Protein AF-A0A847F2P9-F1 (afdb_monomer_lite)

Sequence (152 aa):
MAILSALVPAPIADAEGTQYEGVRPGGDSLPPGAIRAGQGRYITFPGFQMLDGGRSRVFVQTAVRMEPTVRRIEGGFELFLEGARIPLRTNRLPLETEHFETPLSRVTVKQEKKGVAIRLQMRKDIGAISPRVVEGKDGYFFILVELPPLAP

Structure (mmCIF, N/CA/C/O backbone):
data_AF-A0A847F2P9-F1
#
_entry.id   AF-A0A847F2P9-F1
#
loop_
_atom_site.group_PDB
_atom_site.id
_atom_site.type_symbol
_atom_site.label_atom_id
_atom_site.label_alt_id
_atom_site.label_comp_id
_atom_site.label_asym_id
_atom_site.label_entity_id
_atom_site.label_seq_id
_atom_site.pdbx_PDB_ins_code
_atom_site.Cartn_x
_atom_site.Cartn_y
_atom_site.Cartn_z
_atom_site.occupancy
_atom_site.B_iso_or_equiv
_atom_site.auth_seq_id
_atom_site.auth_comp_id
_atom_site.auth_asym_id
_atom_site.auth_atom_id
_atom_site.pdbx_PDB_model_num
ATOM 1 N N . MET A 1 1 ? 5.454 -36.382 19.457 1.00 38.53 1 MET A N 1
ATOM 2 C CA . MET A 1 1 ? 5.748 -35.835 18.116 1.00 38.53 1 MET A CA 1
ATOM 3 C C . MET A 1 1 ? 4.682 -34.809 17.785 1.00 38.53 1 MET A C 1
ATOM 5 O O . MET A 1 1 ? 3.538 -35.193 17.595 1.00 38.53 1 MET A O 1
ATOM 9 N N . ALA A 1 2 ? 5.019 -33.520 17.828 1.00 37.47 2 ALA A N 1
ATOM 10 C CA . ALA A 1 2 ? 4.096 -32.457 17.444 1.00 37.47 2 ALA A CA 1
ATOM 11 C C . ALA A 1 2 ? 4.159 -32.294 15.922 1.00 37.47 2 ALA A C 1
ATOM 13 O O . ALA A 1 2 ? 5.231 -32.058 15.367 1.00 37.47 2 ALA A O 1
ATOM 14 N N . ILE A 1 3 ? 3.025 -32.483 15.257 1.00 36.97 3 ILE A N 1
ATOM 15 C CA . ILE A 1 3 ? 2.893 -32.278 13.819 1.00 36.97 3 ILE A CA 1
ATOM 16 C C . ILE A 1 3 ? 2.913 -30.761 13.613 1.00 36.97 3 ILE A C 1
ATOM 18 O O . ILE A 1 3 ? 1.990 -30.068 14.040 1.00 36.97 3 ILE A O 1
ATOM 22 N N . LEU A 1 4 ? 3.993 -30.235 13.025 1.00 33.72 4 LEU A N 1
ATOM 23 C CA . LEU A 1 4 ? 4.020 -28.863 12.526 1.00 33.72 4 LEU A CA 1
ATOM 24 C C . LEU A 1 4 ? 2.936 -28.766 11.446 1.00 33.72 4 LEU A C 1
ATOM 26 O O . LEU A 1 4 ? 3.114 -29.257 10.333 1.00 33.72 4 LEU A O 1
ATOM 30 N N . SER A 1 5 ? 1.798 -28.168 11.789 1.00 34.56 5 SER A N 1
ATOM 31 C CA . SER A 1 5 ? 0.791 -27.795 10.805 1.00 34.56 5 SER A CA 1
ATOM 32 C C . SER A 1 5 ? 1.379 -26.645 9.990 1.00 34.56 5 SER A C 1
ATOM 34 O O . SER A 1 5 ? 1.471 -25.513 10.466 1.00 34.56 5 SER A O 1
ATOM 36 N N . ALA A 1 6 ? 1.885 -26.954 8.797 1.00 36.69 6 ALA A N 1
ATOM 37 C CA . ALA A 1 6 ? 2.313 -25.942 7.847 1.00 36.69 6 ALA A CA 1
ATOM 38 C C . ALA A 1 6 ? 1.085 -25.100 7.480 1.00 36.69 6 ALA A C 1
ATOM 40 O O . ALA A 1 6 ? 0.103 -25.619 6.952 1.00 36.69 6 ALA A O 1
ATOM 41 N N . LEU A 1 7 ? 1.132 -23.804 7.793 1.00 36.62 7 LEU A N 1
ATOM 42 C CA . LEU A 1 7 ? 0.133 -22.833 7.367 1.00 36.62 7 LEU A CA 1
ATOM 43 C C . LEU A 1 7 ? 0.174 -22.769 5.834 1.00 36.62 7 LEU A C 1
ATOM 45 O O . LEU A 1 7 ? 1.018 -22.087 5.255 1.00 36.62 7 LEU A O 1
ATOM 49 N N . VAL A 1 8 ? -0.697 -23.533 5.175 1.00 36.62 8 VAL A N 1
ATOM 50 C CA . VAL A 1 8 ? -0.894 -23.454 3.727 1.00 36.62 8 VAL A CA 1
ATOM 51 C C . VAL A 1 8 ? -1.252 -21.997 3.413 1.00 36.62 8 VAL A C 1
ATOM 53 O O . VAL A 1 8 ? -2.172 -21.463 4.042 1.00 36.62 8 VAL A O 1
ATOM 56 N N . PRO A 1 9 ? -0.534 -21.302 2.511 1.00 41.41 9 PRO A N 1
ATOM 57 C CA . PRO A 1 9 ? -0.897 -19.940 2.160 1.00 41.41 9 PRO A CA 1
ATOM 58 C C . PRO A 1 9 ? -2.325 -19.957 1.616 1.00 41.41 9 PRO A C 1
ATOM 60 O O . PRO A 1 9 ? -2.608 -20.659 0.647 1.00 41.41 9 PRO A O 1
ATOM 63 N N . ALA A 1 10 ? -3.219 -19.196 2.254 1.00 45.69 10 ALA A N 1
ATOM 64 C CA . ALA A 1 10 ? -4.594 -19.061 1.790 1.00 45.69 10 ALA A CA 1
ATOM 65 C C . ALA A 1 10 ? -4.592 -18.692 0.294 1.00 45.69 10 ALA A C 1
ATOM 67 O O . ALA A 1 10 ? -3.784 -17.828 -0.092 1.00 45.69 10 ALA A O 1
ATOM 68 N N . PRO A 1 11 ? -5.439 -19.342 -0.530 1.00 47.25 11 PRO A N 1
ATOM 69 C CA . PRO A 1 11 ? -5.495 -19.081 -1.959 1.00 47.25 11 PRO A CA 1
ATOM 70 C C . PRO A 1 11 ? -5.768 -17.597 -2.214 1.00 47.25 11 PRO A C 1
ATOM 72 O O . PRO A 1 11 ? -6.419 -16.913 -1.425 1.00 47.25 11 PRO A O 1
ATOM 75 N N . ILE A 1 12 ? -5.283 -17.092 -3.349 1.00 56.75 12 ILE A N 1
ATOM 76 C CA . ILE A 1 12 ? -5.498 -15.704 -3.797 1.00 56.75 12 ILE A CA 1
ATOM 77 C C . ILE A 1 12 ? -6.988 -15.449 -4.140 1.00 56.75 12 ILE A C 1
ATOM 79 O O . ILE A 1 12 ? -7.346 -14.320 -4.453 1.00 56.75 12 ILE A O 1
ATOM 83 N N . ALA A 1 13 ? -7.842 -16.472 -4.005 1.00 52.50 13 ALA A N 1
ATOM 84 C CA . ALA A 1 13 ? -9.243 -16.523 -4.397 1.00 52.50 13 ALA A CA 1
ATOM 85 C C . ALA A 1 13 ? -10.088 -15.333 -3.912 1.00 52.50 13 ALA A C 1
ATOM 87 O O . ALA A 1 13 ? -9.914 -14.817 -2.803 1.00 52.50 13 ALA A O 1
ATOM 88 N N . ASP A 1 14 ? -10.983 -14.922 -4.806 1.00 53.72 14 ASP A N 1
ATOM 89 C CA . ASP A 1 14 ? -11.950 -13.844 -4.638 1.00 53.72 14 ASP A CA 1
ATOM 90 C C . ASP A 1 14 ? -13.134 -14.267 -3.762 1.00 53.72 14 ASP A C 1
ATOM 92 O O . ASP A 1 14 ? -13.365 -15.458 -3.568 1.00 53.72 14 ASP A O 1
ATOM 96 N N . ALA A 1 15 ? -13.913 -13.278 -3.315 1.00 50.16 15 ALA A N 1
ATOM 97 C CA . ALA A 1 15 ? -15.271 -13.514 -2.848 1.00 50.16 15 ALA A CA 1
ATOM 98 C C . ALA A 1 15 ? -16.222 -13.799 -4.019 1.00 50.16 15 ALA A C 1
ATOM 100 O O . ALA A 1 15 ? -16.194 -13.082 -5.027 1.00 50.16 15 ALA A O 1
ATOM 101 N N . GLU A 1 16 ? -17.089 -14.805 -3.892 1.00 41.44 16 GLU A N 1
ATOM 102 C CA . GLU A 1 16 ? -18.130 -15.068 -4.890 1.00 41.44 16 GLU A CA 1
ATOM 103 C C . GLU A 1 16 ? -19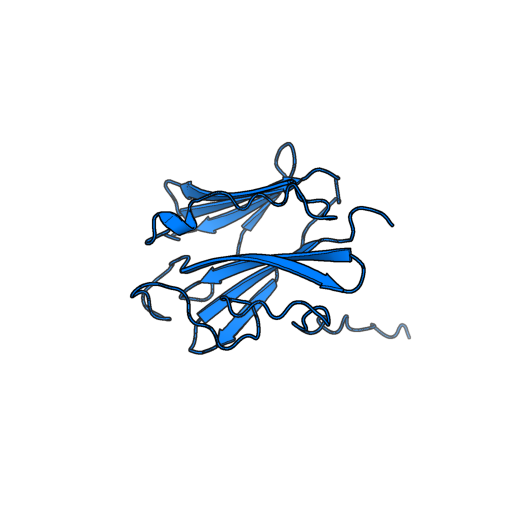.125 -13.889 -4.935 1.00 41.44 16 GLU A C 1
ATOM 105 O O . GLU A 1 16 ? -19.751 -13.545 -3.935 1.00 41.44 16 GLU A O 1
ATOM 110 N N . GLY A 1 17 ? -19.278 -13.246 -6.102 1.00 39.91 17 GLY A N 1
ATOM 111 C CA . GLY A 1 17 ? -20.372 -12.293 -6.354 1.00 39.91 17 GLY A CA 1
ATOM 112 C C . GLY A 1 17 ? -20.004 -10.835 -6.658 1.00 39.91 17 GLY A C 1
ATOM 113 O O . GLY A 1 17 ? -20.906 -10.039 -6.900 1.00 39.91 17 GLY A O 1
ATOM 114 N N . THR A 1 18 ? -18.723 -10.455 -6.727 1.00 41.94 18 THR A N 1
ATOM 115 C CA . THR A 1 18 ? -18.324 -9.145 -7.289 1.00 41.94 18 THR A CA 1
ATOM 116 C C . THR A 1 18 ? -17.364 -9.319 -8.462 1.00 41.94 18 THR A C 1
ATOM 118 O O . THR A 1 18 ? -16.162 -9.506 -8.294 1.00 41.94 18 THR A O 1
ATOM 121 N N . GLN A 1 19 ? -17.898 -9.242 -9.685 1.00 47.12 19 GLN A N 1
ATOM 122 C CA . GLN A 1 19 ? -17.109 -9.274 -10.918 1.00 47.12 19 GLN A CA 1
ATOM 123 C C . GLN A 1 19 ? -16.425 -7.911 -11.128 1.00 47.12 19 GLN A C 1
ATOM 125 O O . GLN A 1 19 ? -16.858 -7.082 -11.922 1.00 47.12 19 GLN A O 1
ATOM 130 N N . TYR A 1 20 ? -15.377 -7.640 -10.348 1.00 53.62 20 TYR A N 1
ATOM 131 C CA . TYR A 1 20 ? -14.490 -6.498 -10.566 1.00 53.62 20 TYR A CA 1
ATOM 132 C C . TYR A 1 20 ? -13.442 -6.868 -11.625 1.00 53.62 20 TYR A C 1
ATOM 134 O O . TYR A 1 20 ? -12.533 -7.652 -11.358 1.00 53.62 20 TYR A O 1
ATOM 142 N N . GLU A 1 21 ? -13.558 -6.294 -12.826 1.00 60.72 21 GLU A N 1
ATOM 143 C CA . GLU A 1 21 ? -12.646 -6.541 -13.962 1.00 60.72 21 GLU A CA 1
ATOM 144 C C . GLU A 1 21 ? -11.328 -5.739 -13.896 1.00 60.72 21 GLU A C 1
ATOM 146 O O . GLU A 1 21 ? -10.509 -5.789 -14.816 1.00 60.72 21 GLU A O 1
ATOM 151 N N . GLY A 1 22 ? -11.091 -4.977 -12.825 1.00 67.94 22 GLY A N 1
ATOM 152 C CA . GLY A 1 22 ? -9.862 -4.200 -12.660 1.00 67.94 22 GLY A CA 1
ATOM 153 C C . GLY A 1 22 ? -8.646 -5.042 -12.256 1.00 67.94 22 GLY A C 1
ATOM 154 O O . GLY A 1 22 ? -8.725 -6.251 -12.042 1.00 67.94 22 GLY A O 1
ATOM 155 N N . VAL A 1 23 ? -7.487 -4.385 -12.141 1.00 73.62 23 VAL A N 1
ATOM 156 C CA . VAL A 1 23 ? -6.233 -5.025 -11.712 1.00 73.62 23 VAL A CA 1
ATOM 157 C C . VAL A 1 23 ? -6.426 -5.621 -10.327 1.00 73.62 23 VAL A C 1
ATOM 159 O O . VAL A 1 23 ? -6.732 -4.899 -9.380 1.00 73.62 23 VAL A O 1
ATOM 162 N N . ARG A 1 24 ? -6.202 -6.926 -10.202 1.00 80.56 24 ARG A N 1
ATOM 163 C CA . ARG A 1 24 ? -6.296 -7.658 -8.941 1.00 80.56 24 ARG A CA 1
ATOM 164 C C . ARG A 1 24 ? -5.288 -8.805 -8.907 1.00 80.56 24 ARG A C 1
ATOM 166 O O . ARG A 1 24 ? -4.939 -9.334 -9.965 1.00 80.56 24 ARG A O 1
ATOM 173 N N . PRO A 1 25 ? -4.811 -9.206 -7.720 1.00 75.75 25 PRO A N 1
ATOM 174 C CA . PRO A 1 25 ? -4.002 -10.410 -7.578 1.00 75.75 25 PRO A CA 1
ATOM 175 C C . PRO A 1 25 ? -4.743 -11.628 -8.149 1.00 75.75 25 PRO A C 1
ATOM 177 O O . PRO A 1 25 ? -5.913 -11.823 -7.847 1.00 75.75 25 PRO A O 1
ATOM 180 N N . GLY A 1 26 ? -4.076 -12.434 -8.980 1.00 74.44 26 GLY A N 1
ATOM 181 C CA . GLY A 1 26 ? -4.680 -13.612 -9.623 1.00 74.44 26 GLY A CA 1
ATOM 182 C C . GLY A 1 26 ? -5.613 -13.321 -10.809 1.00 74.44 26 GLY A C 1
ATOM 183 O O . GLY A 1 26 ? -6.077 -14.265 -11.438 1.00 74.44 26 GLY A O 1
ATOM 184 N N . GLY A 1 27 ? -5.872 -12.050 -11.137 1.00 73.50 27 GLY A N 1
ATOM 185 C CA . GLY A 1 27 ? -6.625 -11.657 -12.330 1.00 73.50 27 GLY A CA 1
ATOM 186 C C . GLY A 1 27 ? -5.746 -11.470 -13.572 1.00 73.50 27 GLY A C 1
ATOM 187 O O . GLY A 1 27 ? -4.521 -11.385 -13.484 1.00 73.50 27 GLY A O 1
ATOM 188 N N . ASP A 1 28 ? -6.396 -11.345 -14.731 1.00 76.31 28 ASP A N 1
ATOM 189 C CA . ASP A 1 28 ? -5.729 -11.170 -16.030 1.00 76.31 28 ASP A CA 1
ATOM 190 C C . ASP A 1 28 ? -5.501 -9.705 -16.433 1.00 76.31 28 ASP A C 1
ATOM 192 O O . ASP A 1 28 ? -4.809 -9.435 -17.416 1.00 76.31 28 ASP A O 1
ATOM 196 N N . SER A 1 29 ? -6.079 -8.758 -15.692 1.00 74.25 29 SER A N 1
ATOM 197 C CA . SER A 1 29 ? -6.058 -7.337 -16.036 1.00 74.25 29 SER A CA 1
ATOM 198 C C . SER A 1 29 ? -4.702 -6.691 -15.741 1.00 74.25 29 SER A C 1
ATOM 200 O O . SER A 1 29 ? -4.187 -6.746 -14.621 1.00 74.25 29 SER A O 1
ATOM 202 N N . LEU A 1 30 ? -4.148 -6.022 -16.753 1.00 79.25 30 LEU A N 1
ATOM 203 C CA . LEU A 1 30 ? -2.891 -5.281 -16.667 1.00 79.25 30 LEU A CA 1
ATOM 204 C C . LEU A 1 30 ? -3.079 -3.895 -16.033 1.00 79.25 30 LEU A C 1
ATOM 206 O O . LEU A 1 30 ? -4.151 -3.296 -16.171 1.00 79.25 30 LEU A O 1
ATOM 210 N N . PRO A 1 31 ? -2.044 -3.344 -15.367 1.00 77.31 31 PRO A N 1
ATOM 211 C CA . PRO A 1 31 ? -2.099 -1.977 -14.874 1.00 77.31 31 PRO A CA 1
ATOM 212 C C . PRO A 1 31 ? -2.289 -0.981 -16.020 1.00 77.31 31 PRO A C 1
ATOM 214 O O . PRO A 1 31 ? -1.706 -1.154 -17.093 1.00 77.31 31 PRO A O 1
ATOM 217 N N . PRO A 1 32 ? -3.048 0.105 -15.800 1.00 74.44 32 PRO A N 1
ATOM 218 C CA . PRO A 1 32 ? -3.084 1.196 -16.756 1.00 74.44 32 PRO A CA 1
ATOM 219 C C . PRO A 1 32 ? -1.686 1.821 -16.885 1.00 74.44 32 PRO A C 1
ATOM 221 O O . PRO A 1 32 ? -0.963 1.961 -15.899 1.00 74.44 32 PRO A O 1
ATOM 224 N N . GLY A 1 33 ? -1.318 2.248 -18.095 1.00 74.50 33 GLY A N 1
ATOM 225 C CA . GLY A 1 33 ? -0.068 2.964 -18.379 1.00 74.50 33 GLY A CA 1
ATOM 226 C C . GLY A 1 33 ? 1.039 2.118 -19.021 1.00 74.50 33 GLY A C 1
ATOM 227 O O . GLY A 1 33 ? 0.925 0.913 -19.195 1.00 74.50 33 GLY A O 1
ATOM 228 N N . ALA A 1 34 ? 2.132 2.779 -19.414 1.00 72.06 34 ALA A N 1
ATOM 229 C CA . ALA A 1 34 ? 3.193 2.180 -20.235 1.00 72.06 34 ALA A CA 1
ATOM 230 C C . ALA A 1 34 ? 4.260 1.393 -19.447 1.00 72.06 34 ALA A C 1
ATOM 232 O O . ALA A 1 34 ? 5.217 0.899 -20.048 1.00 72.06 34 ALA A O 1
ATOM 233 N N . ILE A 1 35 ? 4.139 1.311 -18.116 1.00 82.75 35 ILE A N 1
ATOM 234 C CA . ILE A 1 35 ? 5.155 0.677 -17.271 1.00 82.75 35 ILE A CA 1
ATOM 235 C C . ILE A 1 35 ? 5.000 -0.839 -17.329 1.00 82.75 35 ILE A C 1
ATOM 237 O O . ILE A 1 35 ? 4.058 -1.409 -16.775 1.00 82.75 35 ILE A O 1
ATOM 241 N N . ARG A 1 36 ? 5.962 -1.481 -17.985 1.00 85.62 36 ARG A N 1
ATOM 242 C CA . ARG A 1 36 ? 6.074 -2.935 -18.103 1.00 85.62 36 ARG A CA 1
ATOM 243 C C . ARG A 1 36 ? 6.828 -3.530 -16.919 1.00 85.62 36 ARG A C 1
ATOM 245 O O . ARG A 1 36 ? 7.654 -2.858 -16.293 1.00 85.62 36 ARG A O 1
ATOM 252 N N . ALA A 1 37 ? 6.572 -4.804 -16.644 1.00 86.69 37 ALA A N 1
ATOM 253 C CA . ALA A 1 37 ? 7.397 -5.587 -15.736 1.00 86.69 37 ALA A CA 1
ATOM 254 C C . ALA A 1 37 ? 8.889 -5.502 -16.127 1.00 86.69 37 ALA A C 1
ATOM 256 O O . ALA A 1 37 ? 9.240 -5.352 -17.298 1.00 86.69 37 ALA A O 1
ATOM 257 N N . GLY A 1 38 ? 9.774 -5.530 -15.132 1.00 88.94 38 GLY A N 1
ATOM 258 C CA . GLY A 1 38 ? 11.227 -5.446 -15.302 1.00 88.94 38 GLY A CA 1
ATOM 259 C C . GLY A 1 38 ? 11.798 -4.041 -15.535 1.00 88.94 38 GLY A C 1
ATOM 260 O O . GLY A 1 38 ? 13.007 -3.866 -15.424 1.00 88.94 38 GLY A O 1
ATOM 261 N N . GLN A 1 39 ? 10.978 -3.014 -15.800 1.00 88.00 39 GLN A N 1
ATOM 262 C CA . GLN A 1 39 ? 11.479 -1.672 -16.156 1.00 88.00 39 GLN A CA 1
ATOM 263 C C . GLN A 1 39 ? 12.053 -0.854 -14.987 1.00 88.00 39 GLN A C 1
ATOM 265 O O . GLN A 1 39 ? 12.628 0.212 -15.206 1.00 88.00 39 GLN A O 1
ATOM 270 N N . GLY A 1 40 ? 11.889 -1.312 -13.745 1.00 93.38 40 GLY A N 1
ATOM 271 C CA . GLY A 1 40 ? 12.431 -0.648 -12.562 1.00 93.38 40 GLY A CA 1
ATOM 272 C C . GLY A 1 40 ? 11.566 -0.824 -11.320 1.00 93.38 40 GLY A C 1
ATOM 273 O O . GLY A 1 40 ? 10.533 -1.493 -11.333 1.00 93.38 40 GLY A O 1
ATOM 274 N N . ARG A 1 41 ? 11.983 -0.191 -10.220 1.00 97.56 41 ARG A N 1
ATOM 275 C CA . ARG A 1 41 ? 11.275 -0.214 -8.930 1.00 97.56 41 ARG A CA 1
ATOM 276 C C . ARG A 1 41 ? 10.060 0.716 -8.968 1.00 97.56 41 ARG A C 1
ATOM 278 O O . ARG A 1 41 ? 10.066 1.793 -8.378 1.00 97.56 41 ARG A O 1
ATOM 285 N N . TYR A 1 42 ? 9.026 0.322 -9.701 1.00 96.69 42 TYR A N 1
ATOM 286 C CA . TYR A 1 42 ? 7.804 1.107 -9.866 1.00 96.69 42 TYR A CA 1
ATOM 287 C C . TYR A 1 42 ? 6.609 0.466 -9.174 1.00 96.69 42 TYR A C 1
ATOM 289 O O . TYR A 1 42 ? 6.428 -0.748 -9.249 1.00 96.69 42 TYR A O 1
ATOM 297 N N . ILE A 1 43 ? 5.775 1.308 -8.561 1.00 95.81 43 ILE A N 1
ATOM 298 C CA . ILE A 1 43 ? 4.405 0.953 -8.186 1.00 95.81 43 ILE A CA 1
ATOM 299 C C . ILE A 1 43 ? 3.498 1.223 -9.380 1.00 95.81 43 ILE A C 1
ATOM 301 O O . ILE A 1 43 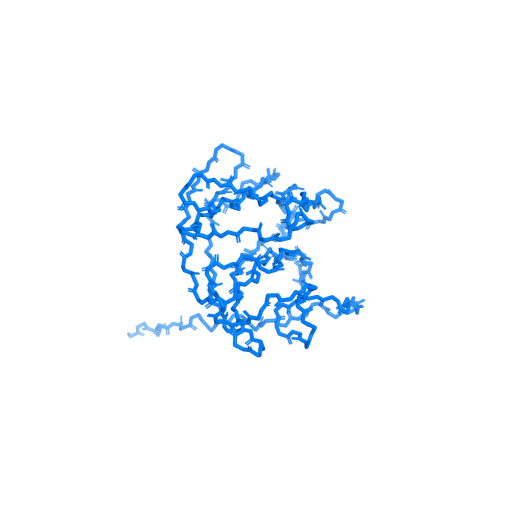? 3.310 2.376 -9.780 1.00 95.81 43 ILE A O 1
ATOM 305 N N . THR A 1 44 ? 2.931 0.161 -9.937 1.00 94.06 44 THR A N 1
ATOM 306 C CA . THR A 1 44 ? 2.100 0.227 -11.142 1.00 94.06 44 THR A CA 1
ATOM 307 C C . THR A 1 44 ? 0.624 0.336 -10.816 1.00 94.06 44 THR A C 1
ATOM 309 O O . THR A 1 44 ? -0.101 0.967 -11.582 1.00 94.06 44 THR A O 1
ATOM 312 N N . PHE A 1 45 ? 0.185 -0.181 -9.665 1.00 94.31 45 PHE A N 1
ATOM 313 C CA . PHE A 1 45 ? -1.213 -0.089 -9.258 1.00 94.31 45 PHE A CA 1
ATOM 314 C C . PHE A 1 45 ? -1.412 -0.349 -7.756 1.00 94.31 45 PHE A C 1
ATOM 316 O O . PHE A 1 45 ? -1.002 -1.403 -7.277 1.00 94.31 45 PHE A O 1
ATOM 323 N N . PRO A 1 46 ? -2.041 0.555 -6.993 1.00 95.56 46 PRO A N 1
ATOM 324 C CA . PRO A 1 46 ? -2.591 0.239 -5.680 1.00 95.56 46 PRO A CA 1
ATOM 325 C C . PRO A 1 46 ? -4.069 -0.152 -5.782 1.00 95.56 46 PRO A C 1
ATOM 327 O O . PRO A 1 46 ? -4.822 0.454 -6.539 1.00 95.56 46 PRO A O 1
ATOM 330 N N . GLY A 1 47 ? -4.502 -1.116 -4.976 1.00 95.00 47 GLY A N 1
ATOM 331 C CA . GLY A 1 47 ? -5.893 -1.545 -4.941 1.00 95.00 47 GLY A CA 1
ATOM 332 C C . GLY A 1 47 ? -6.343 -2.058 -3.579 1.00 95.00 47 GLY A C 1
ATOM 333 O O . GLY A 1 47 ? -5.546 -2.311 -2.670 1.00 95.00 47 GLY A O 1
ATOM 334 N N . PHE A 1 48 ? -7.658 -2.181 -3.457 1.00 95.06 48 PHE A N 1
ATOM 335 C CA . PHE A 1 48 ? -8.360 -2.701 -2.295 1.00 95.06 48 PHE A CA 1
ATOM 336 C C . PHE A 1 48 ? -9.447 -3.662 -2.769 1.00 95.06 48 PHE A C 1
ATOM 338 O O . PHE A 1 48 ? -10.068 -3.432 -3.805 1.00 95.06 48 PHE A O 1
ATOM 345 N N . GLN A 1 49 ? -9.676 -4.725 -2.007 1.00 92.75 49 GLN A N 1
ATOM 346 C CA . GLN A 1 49 ? -10.678 -5.732 -2.311 1.00 92.75 49 GLN A CA 1
ATOM 347 C C . GLN A 1 49 ? -11.296 -6.284 -1.022 1.00 92.75 49 GLN A C 1
ATOM 349 O O . GLN A 1 49 ? -10.577 -6.588 -0.069 1.00 92.75 49 GLN A O 1
ATOM 354 N N . MET A 1 50 ? -12.619 -6.453 -1.010 1.00 91.88 50 MET A N 1
ATOM 355 C CA . MET A 1 50 ? -13.301 -7.271 -0.003 1.00 91.88 50 MET A CA 1
ATOM 356 C C . MET A 1 50 ? -13.150 -8.752 -0.352 1.00 91.88 50 MET A C 1
ATOM 358 O O . MET A 1 50 ? -13.252 -9.138 -1.514 1.00 91.88 50 MET A O 1
ATOM 362 N N . LEU A 1 51 ? -12.886 -9.569 0.660 1.00 89.50 51 LEU A N 1
ATOM 363 C CA . LEU A 1 51 ? -12.755 -11.017 0.557 1.00 89.50 51 LEU A CA 1
ATOM 364 C C . LEU A 1 51 ? -13.901 -11.695 1.316 1.00 89.50 51 LEU A C 1
ATOM 366 O O . LEU A 1 51 ? -14.593 -11.066 2.120 1.00 89.50 51 LEU A O 1
ATOM 370 N N . ASP A 1 52 ? -14.044 -13.002 1.113 1.00 84.38 52 ASP A N 1
ATOM 371 C CA . ASP A 1 52 ? -15.030 -13.801 1.836 1.00 84.38 52 ASP A CA 1
ATOM 372 C C . ASP A 1 52 ? -14.867 -13.722 3.354 1.00 84.38 52 ASP A C 1
ATOM 374 O O . ASP A 1 52 ? -13.759 -13.589 3.900 1.00 84.38 52 ASP A O 1
ATOM 378 N N . GLY A 1 53 ? -16.008 -13.849 4.035 1.00 84.25 53 GLY A N 1
ATOM 379 C CA . GLY A 1 53 ? -16.091 -13.826 5.491 1.00 84.25 53 GLY A CA 1
ATOM 380 C C . GLY A 1 53 ? -15.799 -12.452 6.092 1.00 84.25 53 GLY A C 1
ATOM 381 O O . GLY A 1 53 ? -15.314 -12.387 7.213 1.00 84.25 53 GLY A O 1
ATOM 382 N N . GLY A 1 54 ? -16.018 -11.364 5.341 1.00 86.12 54 GLY A N 1
ATOM 383 C CA . GLY A 1 54 ? -15.805 -9.988 5.808 1.00 86.12 54 GLY A CA 1
ATOM 384 C C . GLY A 1 54 ? -14.334 -9.568 5.876 1.00 86.12 54 GLY A C 1
ATOM 385 O O . GLY A 1 54 ? -14.018 -8.479 6.351 1.00 86.12 54 GLY A O 1
ATOM 386 N N . ARG A 1 55 ? -13.410 -10.414 5.404 1.00 93.44 55 ARG A N 1
ATOM 387 C CA . ARG A 1 55 ? -11.991 -10.060 5.293 1.00 93.44 55 ARG A CA 1
ATOM 388 C C . ARG A 1 55 ? -11.793 -9.012 4.203 1.00 93.44 55 ARG A C 1
ATOM 390 O O . ARG A 1 55 ? -12.645 -8.779 3.352 1.00 93.44 55 ARG A O 1
ATOM 397 N N . SER A 1 56 ? -10.623 -8.390 4.192 1.00 95.44 56 SER A N 1
ATOM 398 C CA . SER A 1 56 ? -10.257 -7.475 3.111 1.00 95.44 56 SER A CA 1
ATOM 399 C C . SER A 1 56 ? -8.778 -7.565 2.776 1.00 95.44 56 SER A C 1
ATOM 401 O O . SER A 1 56 ? -7.979 -8.099 3.543 1.00 95.44 56 SER A O 1
ATOM 403 N N . ARG A 1 57 ? -8.410 -7.069 1.600 1.00 96.12 57 ARG A N 1
ATOM 404 C CA . ARG A 1 57 ? -7.054 -7.106 1.069 1.00 96.12 57 ARG A CA 1
ATOM 405 C C . ARG A 1 57 ? -6.693 -5.744 0.509 1.00 96.12 57 ARG A C 1
ATOM 407 O O . ARG A 1 57 ? -7.362 -5.238 -0.384 1.00 96.12 57 ARG A O 1
ATOM 414 N N . VAL A 1 58 ? -5.588 -5.191 0.988 1.00 97.31 58 VAL A N 1
ATOM 415 C CA . VAL A 1 58 ? -4.860 -4.133 0.284 1.00 97.31 58 VAL A CA 1
ATOM 416 C C . VAL A 1 58 ? -3.809 -4.810 -0.576 1.00 97.31 58 VAL A C 1
ATOM 418 O O . VAL A 1 58 ? -3.113 -5.711 -0.106 1.00 97.31 58 VAL A O 1
ATOM 421 N N . PHE A 1 59 ? -3.668 -4.384 -1.824 1.00 96.81 59 PHE A N 1
ATOM 422 C CA . PHE A 1 59 ? -2.596 -4.865 -2.680 1.00 96.81 59 PHE A CA 1
ATOM 423 C C . PHE A 1 59 ? -1.912 -3.727 -3.421 1.00 96.81 59 PHE A C 1
ATOM 425 O O . PHE A 1 59 ? -2.524 -2.722 -3.774 1.00 96.81 59 PHE A O 1
ATOM 432 N N . VAL A 1 60 ? -0.619 -3.897 -3.665 1.00 96.88 60 VAL A N 1
ATOM 433 C CA . VAL A 1 60 ? 0.171 -2.987 -4.488 1.00 96.88 60 VAL A CA 1
ATOM 434 C C . VAL A 1 60 ? 0.919 -3.806 -5.522 1.00 96.88 60 VAL A C 1
ATOM 436 O O . VAL A 1 60 ? 1.755 -4.636 -5.172 1.00 96.88 60 VAL A O 1
ATOM 439 N N . GLN A 1 61 ? 0.606 -3.576 -6.791 1.00 95.88 61 GLN A N 1
ATOM 440 C CA . GLN A 1 61 ? 1.318 -4.155 -7.914 1.00 95.88 61 GLN A CA 1
ATOM 441 C C . GLN A 1 61 ? 2.608 -3.384 -8.189 1.00 95.88 61 GLN A C 1
ATOM 443 O O . GLN A 1 61 ? 2.645 -2.145 -8.158 1.00 95.88 61 GLN A O 1
ATOM 448 N N . THR A 1 62 ? 3.668 -4.129 -8.474 1.00 96.75 62 THR A N 1
ATOM 449 C CA . THR A 1 62 ? 5.004 -3.607 -8.711 1.00 96.75 62 THR A CA 1
ATOM 450 C C . THR A 1 62 ? 5.618 -4.225 -9.961 1.00 96.75 62 THR A C 1
ATOM 452 O O . THR A 1 62 ? 5.389 -5.390 -10.281 1.00 96.75 62 THR A O 1
ATOM 455 N N . ALA A 1 63 ? 6.421 -3.440 -10.681 1.00 96.12 63 ALA A N 1
ATOM 456 C CA . ALA A 1 63 ? 7.072 -3.897 -11.914 1.00 96.12 63 ALA A CA 1
ATOM 457 C C . ALA A 1 63 ? 8.237 -4.873 -11.664 1.00 96.12 63 ALA A C 1
ATOM 459 O O . ALA A 1 63 ? 8.669 -5.565 -12.578 1.00 96.12 63 ALA A O 1
ATOM 460 N N . VAL A 1 64 ? 8.758 -4.927 -10.439 1.00 96.62 64 VAL A N 1
ATOM 461 C CA . VAL A 1 64 ? 9.782 -5.882 -9.994 1.00 96.62 64 VAL A CA 1
ATOM 462 C C . VAL A 1 64 ? 9.447 -6.357 -8.587 1.00 96.62 64 VAL A C 1
ATOM 464 O O . VAL A 1 64 ? 8.692 -5.685 -7.872 1.00 96.62 64 VAL A O 1
ATOM 467 N N . ARG A 1 65 ? 10.038 -7.476 -8.162 1.00 97.62 65 ARG A N 1
ATOM 468 C CA . ARG A 1 65 ? 9.908 -7.955 -6.786 1.00 97.62 65 ARG A CA 1
ATOM 469 C C . ARG A 1 65 ? 10.495 -6.928 -5.817 1.00 97.62 65 ARG A C 1
ATOM 471 O O . ARG A 1 65 ? 11.633 -6.485 -5.983 1.00 97.62 65 ARG A O 1
ATOM 478 N N . MET A 1 66 ? 9.727 -6.548 -4.802 1.00 97.62 66 MET A N 1
ATOM 479 C CA . MET A 1 66 ? 10.175 -5.651 -3.739 1.00 97.62 66 MET A CA 1
ATOM 480 C C . MET A 1 66 ? 9.634 -6.132 -2.399 1.00 97.62 66 MET A C 1
ATOM 482 O O . MET A 1 66 ? 8.432 -6.325 -2.265 1.00 97.62 66 MET A O 1
ATOM 486 N N . GLU A 1 67 ? 10.515 -6.282 -1.415 1.00 97.69 67 GLU A N 1
ATOM 487 C CA . GLU A 1 67 ? 10.132 -6.633 -0.048 1.00 97.69 67 GLU A CA 1
ATOM 488 C C . GLU A 1 67 ? 9.849 -5.344 0.746 1.00 97.69 67 GLU A C 1
ATOM 490 O O . GLU A 1 67 ? 10.724 -4.471 0.806 1.00 97.69 67 GLU A O 1
ATOM 495 N N . PRO A 1 68 ? 8.644 -5.167 1.316 1.00 98.12 68 PRO A N 1
ATOM 496 C CA . PRO A 1 68 ? 8.329 -4.001 2.131 1.00 98.12 68 PRO A CA 1
ATOM 497 C C . PRO A 1 68 ? 8.917 -4.124 3.538 1.00 98.12 68 PRO A C 1
ATOM 499 O O . PRO A 1 68 ? 8.778 -5.154 4.195 1.00 98.12 68 PRO A O 1
ATOM 502 N N . THR A 1 69 ? 9.451 -3.025 4.066 1.00 98.31 69 THR A N 1
ATOM 503 C CA . THR A 1 69 ? 9.678 -2.908 5.512 1.00 98.31 69 THR A CA 1
ATOM 504 C C . THR A 1 69 ? 8.387 -2.454 6.178 1.00 98.31 69 THR A C 1
ATOM 506 O O . THR A 1 69 ? 7.820 -1.435 5.781 1.00 98.31 69 THR A O 1
ATOM 509 N N . VAL A 1 70 ? 7.932 -3.179 7.200 1.00 98.25 70 VAL A N 1
ATOM 510 C CA . VAL A 1 70 ? 6.728 -2.826 7.963 1.00 98.25 70 VAL A CA 1
ATOM 511 C C . VAL A 1 70 ? 7.102 -2.068 9.223 1.00 98.25 70 VAL A C 1
ATOM 513 O O . VAL A 1 70 ? 7.968 -2.493 9.986 1.00 98.25 70 VAL A O 1
ATOM 516 N N . ARG A 1 71 ? 6.394 -0.973 9.481 1.00 97.56 71 ARG A N 1
ATOM 517 C CA . ARG A 1 71 ? 6.477 -0.234 10.735 1.00 97.56 71 ARG A CA 1
ATOM 518 C C . ARG A 1 71 ? 5.083 0.077 11.253 1.00 97.56 71 ARG A C 1
ATOM 520 O O . ARG A 1 71 ? 4.217 0.523 10.503 1.00 97.56 71 ARG A O 1
ATOM 527 N N . ARG A 1 72 ? 4.884 -0.106 12.557 1.00 97.44 72 ARG A N 1
ATOM 528 C CA . ARG A 1 72 ? 3.700 0.406 13.244 1.00 97.44 72 ARG A CA 1
ATOM 529 C C . ARG A 1 72 ? 3.840 1.913 13.439 1.00 97.44 72 ARG A C 1
ATOM 531 O O . ARG A 1 72 ? 4.891 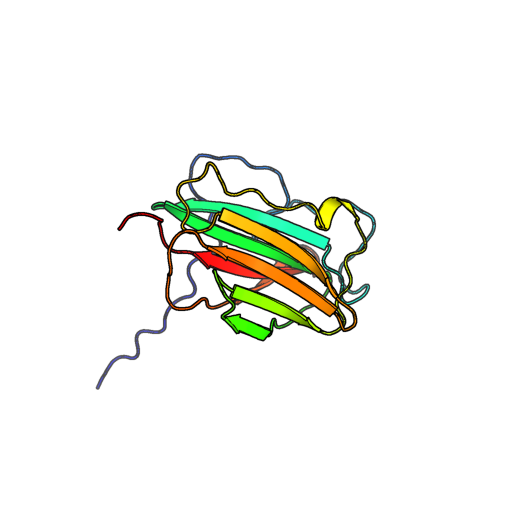2.387 13.866 1.00 97.44 72 ARG A O 1
ATOM 538 N N . ILE A 1 73 ? 2.795 2.649 13.098 1.00 97.12 73 ILE A N 1
ATOM 539 C CA . ILE A 1 73 ? 2.717 4.102 13.248 1.00 97.12 73 ILE A CA 1
ATOM 540 C C . ILE A 1 73 ? 1.467 4.446 14.056 1.00 97.12 73 ILE A C 1
ATOM 542 O O . ILE A 1 73 ? 0.617 3.589 14.306 1.00 97.12 73 ILE A O 1
ATOM 546 N N . GLU A 1 74 ? 1.342 5.701 14.468 1.00 95.44 74 GLU A N 1
ATOM 547 C CA . GLU A 1 74 ? 0.104 6.170 15.080 1.00 95.44 74 GLU A CA 1
ATOM 548 C C . GLU A 1 74 ? -1.077 5.953 14.121 1.00 95.44 74 GLU A C 1
ATOM 550 O O . GLU A 1 74 ? -1.013 6.296 12.939 1.00 95.44 74 GLU A O 1
ATOM 555 N N . GLY A 1 75 ? -2.141 5.323 14.623 1.00 95.62 75 GLY A N 1
ATOM 556 C CA . GLY A 1 75 ? -3.347 5.050 13.844 1.00 95.62 75 GLY A CA 1
ATOM 557 C C . GLY A 1 75 ? -3.214 3.960 12.773 1.00 95.62 75 GLY A C 1
ATOM 558 O O . GLY A 1 75 ? -4.150 3.791 11.994 1.00 95.62 75 GLY A O 1
ATOM 559 N N . GLY A 1 76 ? -2.106 3.206 12.705 1.00 98.00 76 GLY A N 1
ATOM 560 C CA . GLY A 1 76 ? -2.015 2.066 11.790 1.00 98.00 76 GLY A CA 1
ATOM 561 C C . GLY A 1 76 ? -0.609 1.590 11.440 1.00 98.00 76 GLY A C 1
ATOM 562 O O . GLY A 1 76 ? 0.248 1.409 12.307 1.00 98.00 76 GLY A O 1
ATOM 563 N N . PHE A 1 77 ? -0.381 1.339 10.150 1.00 98.62 77 PHE A N 1
ATOM 564 C CA . PHE A 1 77 ? 0.851 0.730 9.646 1.00 98.62 77 PHE A CA 1
ATOM 565 C C . PHE A 1 77 ? 1.403 1.478 8.432 1.00 98.62 77 PHE A C 1
ATOM 567 O O . PHE A 1 77 ? 0.659 2.026 7.621 1.00 98.62 77 PHE A O 1
ATOM 574 N N . GLU A 1 78 ? 2.722 1.456 8.279 1.00 98.56 78 GLU A N 1
ATOM 575 C CA . GLU A 1 78 ? 3.426 1.906 7.083 1.00 98.56 78 GLU A CA 1
ATOM 576 C C . GLU A 1 78 ? 4.228 0.744 6.495 1.00 98.56 78 GLU A C 1
ATOM 578 O O . GLU A 1 78 ? 5.002 0.096 7.200 1.00 98.56 78 GLU A O 1
ATOM 583 N N . LEU A 1 79 ? 4.055 0.502 5.197 1.00 98.62 79 LEU A N 1
ATOM 584 C CA . LEU A 1 79 ? 4.941 -0.332 4.394 1.00 98.62 79 LEU A CA 1
ATOM 585 C C . LEU A 1 79 ? 5.834 0.600 3.584 1.00 98.62 79 LEU A C 1
ATOM 587 O O . LEU A 1 79 ? 5.339 1.418 2.804 1.00 98.62 79 LEU A O 1
ATOM 591 N N . PHE A 1 80 ? 7.144 0.473 3.749 1.00 98.62 80 PHE A N 1
ATOM 592 C CA . PHE A 1 80 ? 8.111 1.264 3.003 1.00 98.62 80 PHE A CA 1
ATOM 593 C C . PHE A 1 80 ? 8.793 0.428 1.921 1.00 98.62 80 PHE A C 1
ATOM 595 O O . PHE A 1 80 ? 9.339 -0.639 2.195 1.00 98.62 80 PHE A O 1
ATOM 602 N N . LEU A 1 81 ? 8.783 0.947 0.693 1.00 98.62 81 LEU A N 1
ATOM 603 C CA . LEU A 1 81 ? 9.459 0.371 -0.464 1.00 98.62 81 LEU A CA 1
ATOM 604 C C . LEU A 1 81 ? 10.645 1.247 -0.846 1.00 98.62 81 LEU A C 1
ATOM 606 O O . LEU A 1 81 ? 10.499 2.272 -1.520 1.00 98.62 81 LEU A O 1
ATOM 610 N N . GLU A 1 82 ? 11.835 0.838 -0.414 1.00 98.31 82 GLU A N 1
ATOM 611 C CA . GLU A 1 82 ? 13.068 1.567 -0.698 1.00 98.31 82 GLU A CA 1
ATOM 612 C C . GLU A 1 82 ? 13.347 1.638 -2.203 1.00 98.31 82 GLU A C 1
ATOM 614 O O . GLU A 1 82 ? 13.124 0.682 -2.948 1.00 98.31 82 GLU A O 1
ATOM 619 N N . GLY A 1 83 ? 13.798 2.798 -2.675 1.00 97.75 83 GLY A N 1
ATOM 620 C CA . GLY A 1 83 ? 14.111 3.061 -4.078 1.00 97.75 83 GLY A CA 1
ATOM 621 C C . GLY A 1 83 ? 12.902 3.064 -5.018 1.00 97.75 83 GLY A C 1
ATOM 622 O O . GLY A 1 83 ? 13.079 3.281 -6.215 1.00 97.75 83 GLY A O 1
ATOM 623 N N . ALA A 1 84 ? 11.686 2.832 -4.513 1.00 98.00 84 ALA A N 1
ATOM 624 C CA . ALA A 1 84 ? 10.496 2.781 -5.345 1.00 98.00 84 ALA A CA 1
ATOM 625 C C . ALA A 1 84 ? 10.062 4.168 -5.845 1.00 98.00 84 ALA A C 1
ATOM 627 O O . ALA A 1 84 ? 10.294 5.205 -5.207 1.00 98.00 84 ALA A O 1
ATOM 628 N N . ARG A 1 85 ? 9.377 4.182 -6.990 1.00 97.44 85 ARG A N 1
ATOM 629 C CA . ARG A 1 85 ? 8.785 5.374 -7.605 1.00 97.44 85 ARG A CA 1
ATOM 630 C C . ARG A 1 85 ? 7.329 5.140 -7.994 1.00 97.44 85 ARG A C 1
ATOM 632 O O . ARG A 1 85 ? 6.944 4.028 -8.350 1.00 97.44 85 ARG A O 1
ATOM 639 N N . ILE A 1 86 ? 6.538 6.212 -7.968 1.00 95.00 86 ILE A N 1
ATOM 640 C CA . ILE A 1 86 ? 5.134 6.208 -8.405 1.00 95.00 86 ILE A CA 1
ATOM 641 C C . ILE A 1 86 ? 5.029 7.009 -9.712 1.00 95.00 86 ILE A C 1
ATOM 643 O O . ILE A 1 86 ? 4.944 8.244 -9.647 1.00 95.00 86 ILE A O 1
ATOM 647 N N . PRO A 1 87 ? 5.086 6.346 -10.881 1.00 90.44 87 PRO A N 1
ATOM 648 C CA . PRO A 1 87 ? 5.127 7.019 -12.176 1.00 90.44 87 PRO A CA 1
ATOM 649 C C . PRO A 1 87 ? 3.785 7.668 -12.529 1.00 90.44 87 PRO A C 1
ATOM 651 O O . PRO A 1 87 ? 3.758 8.794 -13.018 1.00 90.44 87 PRO A O 1
ATOM 654 N N . LEU A 1 88 ? 2.666 7.004 -12.225 1.00 90.25 88 LEU A N 1
ATOM 655 C CA . LEU A 1 88 ? 1.333 7.538 -12.488 1.00 90.25 88 LEU A CA 1
ATOM 656 C C . LEU A 1 88 ? 0.819 8.346 -11.301 1.00 90.25 88 LEU A C 1
ATOM 658 O O . LEU A 1 88 ? 0.784 7.872 -10.167 1.00 90.25 88 LEU A O 1
ATOM 662 N N . ARG A 1 89 ? 0.377 9.578 -11.564 1.00 88.44 89 ARG A N 1
ATOM 663 C CA . ARG A 1 89 ? -0.166 10.468 -10.529 1.00 88.44 89 ARG A CA 1
ATOM 664 C C . ARG A 1 89 ? -1.438 9.905 -9.887 1.00 88.44 89 ARG A C 1
ATOM 666 O O . ARG A 1 89 ? -1.631 10.097 -8.692 1.00 88.44 89 ARG A O 1
ATOM 673 N N . THR A 1 90 ? -2.274 9.203 -10.649 1.00 88.31 90 THR A N 1
ATOM 674 C CA . THR A 1 90 ? -3.513 8.570 -10.163 1.00 88.31 90 THR A CA 1
ATOM 675 C C . THR A 1 90 ? -3.248 7.520 -9.089 1.00 88.31 90 THR A C 1
ATOM 677 O O . THR A 1 90 ? -3.988 7.462 -8.116 1.00 88.31 90 THR A O 1
ATOM 680 N N . ASN A 1 91 ? -2.127 6.798 -9.166 1.00 91.56 91 ASN A N 1
ATOM 681 C CA . ASN A 1 91 ? -1.704 5.836 -8.139 1.00 91.56 91 ASN A CA 1
ATOM 682 C C . ASN A 1 91 ? -1.343 6.489 -6.792 1.00 91.56 91 ASN A C 1
ATOM 684 O O . ASN A 1 91 ? -0.989 5.789 -5.849 1.00 91.56 91 ASN A O 1
ATOM 688 N N . ARG A 1 92 ? -1.373 7.824 -6.699 1.00 92.06 92 ARG A N 1
ATOM 689 C CA . ARG A 1 92 ? -1.172 8.576 -5.451 1.00 92.06 92 ARG A CA 1
ATOM 690 C C . ARG A 1 92 ? -2.485 9.025 -4.814 1.00 92.06 92 ARG A C 1
ATOM 692 O O . ARG A 1 92 ? -2.448 9.595 -3.724 1.00 92.06 92 ARG A O 1
ATOM 699 N N . LEU A 1 93 ? -3.617 8.836 -5.496 1.00 95.00 93 LEU A N 1
ATOM 700 C CA . LEU A 1 93 ? -4.924 9.123 -4.917 1.00 95.00 93 LEU A CA 1
ATOM 701 C C . LEU A 1 93 ? -5.191 8.141 -3.767 1.00 95.00 93 LEU A C 1
ATOM 703 O O . LEU A 1 93 ? -4.796 6.976 -3.860 1.00 95.00 93 LEU A O 1
ATOM 707 N N . PRO A 1 94 ? -5.797 8.607 -2.665 1.00 96.31 94 PRO A N 1
ATOM 708 C CA . PRO A 1 94 ? -6.118 7.735 -1.549 1.00 96.31 94 PRO A CA 1
ATOM 709 C C . PRO A 1 94 ? -7.157 6.690 -1.965 1.00 96.31 94 PRO A C 1
ATOM 711 O O . PRO A 1 94 ? -8.065 6.978 -2.743 1.00 96.31 94 PRO A O 1
ATOM 714 N N . LEU A 1 95 ? -7.032 5.484 -1.412 1.00 96.25 95 LEU A N 1
ATOM 715 C CA . LEU A 1 95 ? -8.103 4.496 -1.444 1.00 96.25 95 LEU A CA 1
ATOM 716 C C . LEU A 1 95 ? -8.955 4.719 -0.196 1.00 96.25 95 LEU A C 1
ATOM 718 O O . LEU A 1 95 ? -8.519 4.405 0.915 1.00 96.25 95 LEU A O 1
ATOM 722 N N . GLU A 1 96 ? -10.135 5.302 -0.377 1.00 96.50 96 GLU A N 1
ATOM 723 C CA . GLU A 1 96 ? -11.109 5.476 0.698 1.00 96.50 96 GLU A CA 1
ATOM 724 C C . GLU A 1 96 ? -11.826 4.145 0.932 1.00 96.50 96 GLU A C 1
ATOM 726 O O . GLU A 1 96 ? -12.524 3.635 0.057 1.00 96.50 96 GLU A O 1
ATOM 731 N N . THR A 1 97 ? -11.611 3.556 2.108 1.00 95.56 97 THR A N 1
ATOM 732 C CA . THR A 1 97 ? -12.159 2.233 2.467 1.00 95.56 97 THR A CA 1
ATOM 733 C C . THR A 1 97 ? -13.184 2.306 3.590 1.00 95.56 97 THR A C 1
ATOM 735 O O . THR A 1 97 ? -13.962 1.380 3.779 1.00 95.56 97 THR A O 1
ATOM 738 N N . GLU A 1 98 ? -13.268 3.448 4.270 1.00 92.25 98 GLU A N 1
ATOM 739 C CA . GLU A 1 98 ? -14.498 4.230 4.326 1.00 92.25 98 GLU A CA 1
ATOM 740 C C . GLU A 1 98 ? -15.834 3.504 4.536 1.00 92.25 98 GLU A C 1
ATOM 742 O O . GLU A 1 98 ? -16.359 3.304 5.630 1.00 92.25 98 GLU A O 1
ATOM 747 N N . HIS A 1 99 ? -16.408 3.119 3.412 1.00 91.38 99 HIS A N 1
ATOM 748 C CA . HIS A 1 99 ? -17.777 2.637 3.329 1.00 91.38 99 HIS A CA 1
ATOM 749 C C . HIS A 1 99 ? -17.865 1.106 3.289 1.00 91.38 99 HIS A C 1
ATOM 751 O O . HIS A 1 99 ? -18.946 0.565 3.092 1.00 91.38 99 HIS A O 1
ATOM 757 N N . PHE A 1 100 ? -16.738 0.412 3.474 1.00 92.94 100 PHE A N 1
ATOM 758 C CA . PHE A 1 100 ? -16.664 -1.044 3.516 1.00 92.94 100 PHE A CA 1
ATOM 759 C C . PHE A 1 100 ? -16.563 -1.551 4.960 1.00 92.94 100 PHE A C 1
ATOM 761 O O . PHE A 1 100 ? -16.004 -0.881 5.833 1.00 92.94 100 PHE A O 1
ATOM 768 N N . GLU A 1 101 ? -17.041 -2.774 5.195 1.00 93.31 101 GLU A N 1
ATOM 769 C CA . GLU A 1 101 ? -16.952 -3.479 6.482 1.00 93.31 101 GLU A CA 1
ATOM 770 C C . GLU A 1 101 ? -15.539 -4.039 6.729 1.00 93.31 101 GLU A C 1
ATOM 772 O O . GLU A 1 101 ? -15.309 -5.238 6.845 1.00 93.31 101 GLU A O 1
ATOM 777 N N . THR A 1 102 ? -14.557 -3.143 6.797 1.00 96.00 102 THR A N 1
ATOM 778 C CA . THR A 1 102 ? -13.135 -3.456 6.977 1.00 96.00 102 THR A CA 1
ATOM 779 C C . THR A 1 102 ? -12.557 -2.682 8.167 1.00 96.00 102 THR A C 1
ATOM 781 O O . THR A 1 102 ? -12.979 -1.553 8.439 1.00 96.00 102 THR A O 1
ATOM 784 N N . PRO A 1 103 ? -11.554 -3.227 8.888 1.00 96.69 103 PRO A N 1
ATOM 785 C CA . PRO A 1 103 ? -10.823 -2.485 9.917 1.00 96.69 103 PRO A CA 1
ATOM 786 C C . PRO A 1 103 ? -9.990 -1.322 9.359 1.00 96.69 103 PRO A C 1
ATOM 788 O O . PRO A 1 103 ? -9.394 -0.586 10.142 1.00 96.69 103 PRO A O 1
ATOM 791 N N . LEU A 1 104 ? -9.923 -1.140 8.040 1.00 97.50 104 LEU A N 1
ATOM 792 C CA . LEU A 1 104 ? -9.189 -0.075 7.363 1.00 97.50 104 LEU A CA 1
ATOM 793 C C . LEU A 1 104 ? -10.084 1.146 7.098 1.00 97.50 104 LEU A C 1
ATOM 795 O O . LEU A 1 104 ? -11.232 1.013 6.682 1.00 97.50 104 LEU A O 1
ATOM 799 N N . SER A 1 105 ? -9.590 2.358 7.338 1.00 97.44 105 SER A N 1
ATOM 800 C CA . SER A 1 105 ? -10.271 3.587 6.899 1.00 97.44 105 SER A CA 1
ATOM 801 C C . SER A 1 105 ? -9.752 4.049 5.552 1.00 97.44 105 SER A C 1
ATOM 803 O O . SER A 1 105 ? -10.540 4.3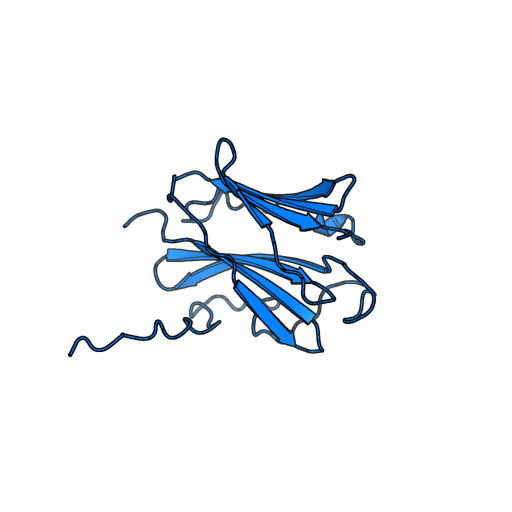46 4.655 1.00 97.44 105 SER A O 1
ATOM 805 N N . ARG A 1 106 ? -8.431 4.054 5.368 1.00 97.81 106 ARG A N 1
ATOM 806 C CA . ARG A 1 106 ? -7.807 4.641 4.184 1.00 97.81 106 ARG A CA 1
ATOM 807 C C . ARG A 1 106 ? -6.459 4.007 3.875 1.00 97.81 106 ARG A C 1
ATOM 809 O O . ARG A 1 106 ? -5.679 3.718 4.783 1.00 97.81 106 ARG A O 1
ATOM 816 N N . VAL A 1 107 ? -6.140 3.898 2.587 1.00 98.31 107 VAL A N 1
ATOM 817 C CA . VAL A 1 107 ? -4.770 3.653 2.112 1.00 98.31 107 VAL A CA 1
ATOM 818 C C . VAL A 1 107 ? -4.246 4.894 1.414 1.00 98.31 107 VAL A C 1
ATOM 820 O O . VAL A 1 107 ? -4.917 5.462 0.556 1.00 98.31 107 VAL A O 1
ATOM 823 N N . THR A 1 108 ? -3.023 5.306 1.738 1.00 98.12 108 THR A N 1
ATOM 824 C CA . THR A 1 108 ? -2.320 6.350 0.978 1.00 98.12 108 THR A CA 1
ATOM 825 C C . THR A 1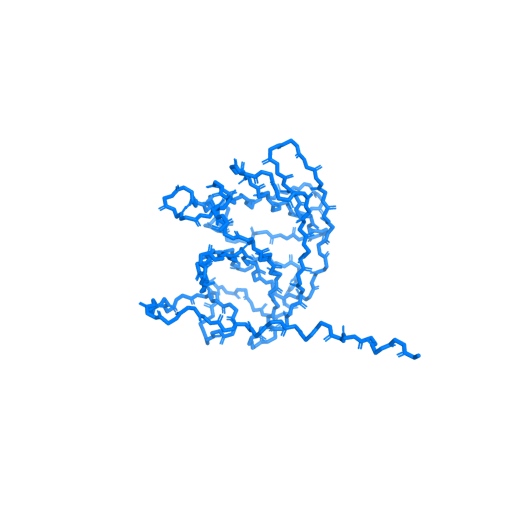 108 ? -0.994 5.830 0.460 1.00 98.12 108 THR A C 1
ATOM 827 O O . THR A 1 108 ? -0.269 5.149 1.181 1.00 98.12 108 THR A O 1
ATOM 830 N N . VAL A 1 109 ? -0.663 6.175 -0.783 1.00 97.50 109 VAL A N 1
ATOM 831 C CA . VAL A 1 109 ? 0.609 5.817 -1.416 1.00 97.50 109 VAL A CA 1
ATOM 832 C C . VAL A 1 109 ? 1.353 7.106 -1.738 1.00 97.50 109 VAL A C 1
ATOM 834 O O . VAL A 1 109 ? 0.953 7.875 -2.614 1.00 97.50 109 VAL A O 1
ATOM 837 N N . LYS A 1 110 ? 2.421 7.385 -0.989 1.00 96.81 110 LYS A N 1
ATOM 838 C CA . LYS A 1 110 ? 3.145 8.658 -1.054 1.00 96.81 110 LYS A CA 1
ATOM 839 C C . LYS A 1 110 ? 4.586 8.456 -1.486 1.00 96.81 110 LYS A C 1
ATOM 841 O O . LYS A 1 110 ? 5.316 7.636 -0.937 1.00 96.81 110 LYS A O 1
ATOM 846 N N . GLN A 1 111 ? 5.001 9.247 -2.472 1.00 97.50 111 GLN A N 1
ATOM 847 C CA . GLN A 1 111 ? 6.404 9.332 -2.852 1.00 97.50 111 GLN A CA 1
ATOM 848 C C . GLN A 1 111 ? 7.184 10.005 -1.720 1.00 97.50 111 GLN A C 1
ATOM 850 O O . GLN A 1 111 ? 6.896 11.144 -1.369 1.00 97.50 111 GLN A O 1
ATOM 855 N N . GLU A 1 112 ? 8.199 9.316 -1.215 1.00 97.19 112 GLU A N 1
ATOM 856 C CA . GLU A 1 112 ? 9.143 9.812 -0.218 1.00 97.19 112 GLU A CA 1
ATOM 857 C C . GLU A 1 112 ? 10.531 10.000 -0.854 1.00 97.19 112 GLU A C 1
ATOM 859 O O . GLU A 1 112 ? 10.804 9.533 -1.969 1.00 97.19 112 GLU A O 1
ATOM 864 N N . LYS A 1 113 ? 11.447 10.670 -0.140 1.00 95.44 113 LYS A N 1
ATOM 865 C CA . LYS A 1 113 ? 12.806 10.961 -0.641 1.00 95.44 113 LYS A CA 1
ATOM 866 C C . LYS A 1 113 ? 13.571 9.696 -1.048 1.00 95.44 113 LYS A C 1
ATOM 868 O O . LYS A 1 113 ? 14.241 9.696 -2.078 1.00 95.44 113 LYS A O 1
ATOM 873 N N . LYS A 1 114 ? 13.472 8.633 -0.242 1.00 96.94 114 LYS A N 1
ATOM 874 C CA . LYS A 1 114 ? 14.215 7.371 -0.415 1.00 96.94 114 LYS A CA 1
ATOM 875 C C . LYS A 1 114 ? 13.386 6.233 -1.022 1.00 96.94 114 LYS A C 1
ATOM 877 O O . LYS A 1 114 ? 13.887 5.121 -1.117 1.00 96.94 114 LYS A O 1
ATOM 882 N N . GLY A 1 115 ? 12.130 6.462 -1.399 1.00 98.00 115 GLY A N 1
ATOM 883 C CA . GLY A 1 115 ? 11.252 5.377 -1.838 1.00 98.00 115 GLY A CA 1
ATOM 884 C C . GLY A 1 115 ? 9.781 5.756 -1.805 1.00 98.00 115 GLY A C 1
ATOM 885 O O . GLY A 1 115 ? 9.433 6.918 -2.007 1.00 98.00 115 GLY A O 1
ATOM 886 N N . VAL A 1 116 ? 8.916 4.784 -1.538 1.00 98.62 116 VAL A N 1
ATOM 887 C CA . VAL A 1 116 ? 7.471 5.000 -1.405 1.00 98.62 116 VAL A CA 1
ATOM 888 C C . VAL A 1 116 ? 6.979 4.479 -0.065 1.00 98.62 116 VAL A C 1
ATOM 890 O O . VAL A 1 116 ? 7.307 3.360 0.316 1.00 98.62 116 VAL A O 1
ATOM 893 N N . ALA A 1 117 ? 6.164 5.281 0.616 1.00 98.38 117 ALA A N 1
ATOM 894 C CA . ALA A 1 117 ? 5.419 4.868 1.795 1.00 98.38 117 ALA A CA 1
ATOM 895 C C . ALA A 1 117 ? 3.972 4.530 1.413 1.00 98.38 117 ALA A C 1
ATOM 897 O O . ALA A 1 117 ? 3.267 5.357 0.830 1.00 98.38 117 ALA A O 1
ATOM 898 N N . ILE A 1 118 ? 3.530 3.326 1.767 1.00 98.56 118 ILE A N 1
ATOM 899 C CA . ILE A 1 118 ? 2.133 2.894 1.713 1.00 98.56 118 ILE A CA 1
ATOM 900 C C . ILE A 1 118 ? 1.622 2.901 3.151 1.00 98.56 118 ILE A C 1
ATOM 902 O O . ILE A 1 118 ? 2.064 2.097 3.968 1.00 98.56 118 ILE A O 1
ATOM 906 N N . ARG A 1 119 ? 0.722 3.824 3.481 1.00 98.56 119 ARG A N 1
ATOM 907 C CA . ARG A 1 119 ? 0.166 3.952 4.833 1.00 98.56 119 ARG A CA 1
ATOM 908 C C . ARG A 1 119 ? -1.239 3.386 4.871 1.00 98.56 119 ARG A C 1
ATOM 910 O O . ARG A 1 119 ? -2.084 3.813 4.086 1.00 98.56 119 ARG A O 1
ATOM 917 N N . LEU A 1 120 ? -1.455 2.461 5.796 1.00 98.56 120 LEU A N 1
ATOM 918 C CA . LEU A 1 120 ? -2.734 1.860 6.128 1.00 98.56 120 LEU A CA 1
ATOM 919 C C . LEU A 1 120 ? -3.235 2.548 7.391 1.00 98.56 120 LEU A C 1
ATOM 921 O O . LEU A 1 120 ? -2.700 2.317 8.476 1.00 98.56 120 LEU A O 1
ATOM 925 N N . GLN A 1 121 ? -4.228 3.415 7.236 1.00 98.38 121 GLN A N 1
ATOM 926 C CA . GLN A 1 121 ? -4.911 4.031 8.360 1.00 98.38 121 GLN A CA 1
ATOM 927 C C . GLN A 1 121 ? -6.014 3.084 8.829 1.00 98.38 121 GLN A C 1
ATOM 929 O O . GLN A 1 121 ? -6.869 2.676 8.042 1.00 98.38 121 GLN A O 1
ATOM 934 N N . MET A 1 122 ? -5.972 2.716 10.104 1.00 97.81 122 MET A N 1
ATOM 935 C CA . MET A 1 122 ? -6.854 1.722 10.701 1.00 97.81 122 MET A CA 1
ATOM 936 C C . MET A 1 122 ? -7.978 2.405 11.485 1.00 97.81 122 MET A C 1
ATOM 938 O O . MET A 1 122 ? -7.777 3.439 12.119 1.00 97.81 122 MET A O 1
ATOM 942 N N . ARG A 1 123 ? -9.163 1.796 11.478 1.00 95.19 123 ARG A N 1
ATOM 943 C CA . ARG A 1 123 ? -10.290 2.098 12.381 1.00 95.19 123 ARG A CA 1
ATOM 944 C C . ARG A 1 123 ? -10.278 1.230 13.622 1.00 95.19 123 ARG A C 1
ATOM 946 O O . ARG A 1 123 ? -10.757 1.637 14.673 1.00 95.19 123 ARG A O 1
ATOM 953 N N . LYS A 1 124 ? -9.765 0.012 13.466 1.00 94.88 124 LYS A N 1
ATOM 954 C CA . LYS A 1 124 ? -9.644 -0.980 14.521 1.00 94.88 124 LYS A CA 1
ATOM 955 C C . LYS A 1 124 ? -8.198 -1.424 14.594 1.00 94.88 124 LYS A C 1
ATOM 957 O O . LYS A 1 124 ? -7.592 -1.755 13.575 1.00 94.88 124 LYS A O 1
ATOM 962 N N . ASP A 1 125 ? -7.659 -1.428 15.803 1.00 94.06 125 ASP A N 1
ATOM 963 C CA . ASP A 1 125 ? -6.343 -1.993 16.042 1.00 94.06 125 ASP A CA 1
ATOM 964 C C . ASP A 1 125 ? -6.394 -3.519 15.894 1.00 94.06 125 ASP A C 1
ATOM 966 O O . ASP A 1 125 ? -7.185 -4.191 16.554 1.00 94.06 125 ASP A O 1
ATOM 970 N N . ILE A 1 126 ? -5.554 -4.051 15.007 1.00 94.06 126 ILE A N 1
ATOM 971 C CA . ILE A 1 126 ? -5.431 -5.489 14.723 1.00 94.06 126 ILE A CA 1
ATOM 972 C C . ILE A 1 126 ? -4.083 -6.060 15.194 1.00 94.06 126 ILE A C 1
ATOM 974 O O . ILE A 1 126 ? -3.745 -7.199 14.881 1.00 94.06 126 ILE A O 1
ATOM 978 N N . GLY A 1 127 ? -3.290 -5.273 15.931 1.00 93.94 127 GLY A N 1
ATOM 979 C CA . GLY A 1 127 ? -2.012 -5.682 16.516 1.00 93.94 127 GLY A CA 1
ATOM 980 C C . GLY A 1 127 ? -0.850 -5.684 15.521 1.00 93.94 127 GLY A C 1
ATOM 981 O O . GLY A 1 127 ? 0.096 -4.910 15.680 1.00 93.94 127 GLY A O 1
ATOM 982 N N . ALA A 1 128 ? -0.915 -6.528 14.490 1.00 94.75 128 ALA A N 1
ATOM 983 C CA . ALA A 1 128 ? 0.137 -6.678 13.487 1.00 94.75 128 ALA A CA 1
ATOM 984 C C . ALA A 1 128 ? -0.423 -6.989 12.091 1.00 94.75 128 ALA A C 1
ATOM 986 O O . ALA A 1 128 ? -1.534 -7.490 11.943 1.00 94.75 128 ALA A O 1
ATOM 987 N N . ILE A 1 129 ? 0.391 -6.725 11.068 1.00 97.19 129 ILE A N 1
ATOM 988 C CA . ILE A 1 129 ? 0.144 -7.142 9.684 1.00 97.19 129 ILE A CA 1
ATOM 989 C C . ILE A 1 129 ? 1.326 -7.963 9.176 1.00 97.19 129 ILE A C 1
ATOM 991 O O . ILE A 1 129 ? 2.463 -7.753 9.596 1.00 97.19 129 ILE A O 1
ATOM 995 N N . SER A 1 130 ? 1.061 -8.868 8.237 1.00 95.56 130 SER A N 1
ATOM 996 C CA . SER A 1 130 ? 2.091 -9.674 7.581 1.00 95.56 130 SER A CA 1
ATOM 997 C C . SER A 1 130 ? 1.938 -9.559 6.064 1.00 95.56 130 SER A C 1
ATOM 999 O O . SER A 1 130 ? 1.092 -10.242 5.479 1.00 95.56 130 SER A O 1
ATOM 1001 N N . PRO A 1 131 ? 2.684 -8.647 5.412 1.00 97.38 131 PRO A N 1
ATOM 1002 C CA . PRO A 1 131 ? 2.632 -8.524 3.968 1.00 97.38 131 PRO A CA 1
ATOM 1003 C C . PRO A 1 131 ? 3.204 -9.763 3.283 1.00 97.38 131 PRO A C 1
ATOM 1005 O O . PRO A 1 131 ? 4.227 -10.298 3.707 1.00 97.38 131 PRO A O 1
ATOM 1008 N N . ARG A 1 132 ? 2.579 -10.186 2.186 1.00 97.19 132 ARG A N 1
ATOM 1009 C CA . ARG A 1 132 ? 3.070 -11.275 1.331 1.00 97.19 132 ARG A CA 1
ATOM 1010 C C . ARG A 1 132 ? 3.434 -10.729 -0.037 1.00 97.19 132 ARG A C 1
ATOM 1012 O O . ARG A 1 132 ? 2.647 -9.989 -0.620 1.00 97.19 132 ARG A O 1
ATOM 1019 N N . VAL A 1 133 ? 4.592 -11.117 -0.562 1.00 96.75 133 VAL A N 1
ATOM 1020 C CA . VAL A 1 133 ? 5.007 -10.759 -1.924 1.00 96.75 133 VAL A CA 1
ATOM 1021 C C . VAL A 1 133 ? 4.849 -11.973 -2.824 1.00 96.75 133 VAL A C 1
ATOM 1023 O O . VAL A 1 133 ? 5.544 -12.977 -2.651 1.00 96.75 133 VAL A O 1
ATOM 1026 N N . VAL A 1 134 ? 3.931 -11.869 -3.780 1.00 94.19 134 VAL A N 1
ATOM 1027 C CA . VAL A 1 134 ? 3.574 -12.941 -4.713 1.00 94.19 134 VAL A CA 1
ATOM 1028 C C . VAL A 1 134 ? 3.843 -12.517 -6.150 1.00 94.19 134 VAL A C 1
ATOM 1030 O O . VAL A 1 134 ? 3.836 -11.326 -6.471 1.00 94.19 134 VAL A O 1
ATOM 1033 N N . GLU A 1 135 ? 4.084 -13.494 -7.015 1.00 91.19 135 GLU A N 1
ATOM 1034 C CA . GLU A 1 135 ? 4.139 -13.258 -8.455 1.00 91.19 135 GLU A CA 1
ATOM 1035 C C . GLU A 1 135 ? 2.739 -12.945 -8.988 1.00 91.19 135 GLU A C 1
ATOM 1037 O O . GLU A 1 135 ? 1.740 -13.545 -8.586 1.00 91.19 135 GLU A O 1
ATOM 1042 N N . GL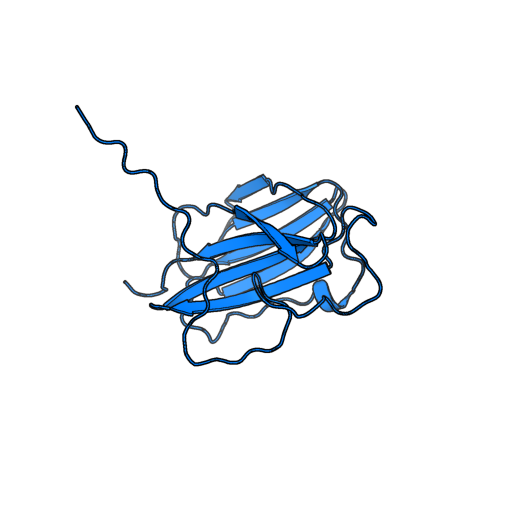Y A 1 136 ? 2.675 -11.948 -9.859 1.00 86.88 136 GLY A N 1
ATOM 1043 C CA . GLY A 1 136 ? 1.524 -11.654 -10.693 1.00 86.88 136 GLY A CA 1
ATOM 1044 C C . GLY A 1 136 ? 1.745 -12.172 -12.111 1.00 86.88 136 GLY A C 1
ATOM 1045 O O . GLY A 1 136 ? 2.799 -12.706 -12.455 1.00 86.88 136 GLY A O 1
ATOM 1046 N N . LYS A 1 137 ? 0.740 -11.975 -12.959 1.00 84.19 137 LYS A N 1
ATOM 1047 C CA . LYS A 1 137 ? 0.840 -12.279 -14.386 1.00 84.19 137 LYS A CA 1
ATOM 1048 C C . LYS A 1 137 ? 1.898 -11.399 -15.066 1.00 84.19 137 LYS A C 1
ATOM 1050 O O . LYS A 1 137 ? 2.214 -10.317 -14.573 1.00 84.19 137 LYS A O 1
ATOM 1055 N N . ASP A 1 138 ? 2.443 -11.862 -16.190 1.00 85.69 138 ASP A N 1
ATOM 1056 C CA . ASP A 1 138 ? 3.333 -11.097 -17.082 1.00 85.69 138 ASP A CA 1
ATOM 1057 C C . ASP A 1 138 ? 4.586 -10.507 -16.402 1.00 85.69 138 ASP A C 1
ATOM 1059 O O . ASP A 1 138 ? 5.117 -9.476 -16.814 1.00 85.69 138 ASP A O 1
ATOM 1063 N N . GLY A 1 139 ? 5.071 -11.172 -15.347 1.00 89.88 139 GLY A N 1
ATOM 1064 C CA . GLY A 1 139 ? 6.291 -10.803 -14.623 1.00 89.88 139 GLY A CA 1
ATOM 1065 C C . GLY A 1 139 ? 6.126 -9.658 -13.619 1.00 89.88 139 GLY A C 1
ATOM 1066 O O . GLY A 1 139 ? 7.118 -9.200 -13.048 1.00 89.88 139 GLY A O 1
ATOM 1067 N N . TYR A 1 140 ? 4.899 -9.181 -13.392 1.00 93.69 140 TYR A N 1
ATOM 1068 C CA . TYR A 1 140 ? 4.606 -8.258 -12.297 1.00 93.69 140 TYR A CA 1
ATOM 1069 C C . TYR A 1 140 ? 4.626 -8.985 -10.950 1.00 93.69 140 TYR A C 1
ATOM 1071 O O . TYR A 1 140 ? 4.569 -10.208 -10.872 1.00 93.69 140 TYR A O 1
ATOM 1079 N N . PHE A 1 141 ? 4.661 -8.220 -9.865 1.00 95.88 141 PHE A N 1
ATOM 1080 C CA . PHE A 1 141 ? 4.556 -8.741 -8.505 1.00 95.88 141 PHE A CA 1
ATOM 1081 C C . PHE A 1 141 ? 3.454 -8.005 -7.760 1.00 95.88 141 PHE A C 1
ATOM 1083 O O . PHE A 1 141 ? 3.128 -6.865 -8.090 1.00 95.88 141 PHE A O 1
ATOM 1090 N N . PHE A 1 142 ? 2.897 -8.640 -6.736 1.00 96.56 142 PHE A N 1
ATOM 1091 C CA . PHE A 1 142 ? 1.970 -8.005 -5.814 1.00 96.56 142 PHE A CA 1
ATOM 1092 C C . PHE A 1 142 ? 2.480 -8.104 -4.386 1.00 96.56 142 PHE A C 1
ATOM 1094 O O . PHE A 1 142 ? 2.890 -9.169 -3.930 1.00 96.56 142 PHE A O 1
ATOM 1101 N N . ILE A 1 143 ? 2.377 -6.995 -3.665 1.00 97.94 143 ILE A N 1
ATOM 1102 C CA . ILE A 1 143 ? 2.505 -6.940 -2.214 1.00 97.94 143 ILE A CA 1
ATOM 1103 C C . ILE A 1 143 ? 1.096 -6.937 -1.644 1.00 97.94 143 ILE A C 1
ATOM 1105 O O . ILE A 1 143 ? 0.329 -6.020 -1.924 1.00 97.94 143 ILE A O 1
ATOM 1109 N N . LEU A 1 144 ? 0.758 -7.959 -0.868 1.00 97.25 144 LEU A N 1
ATOM 1110 C CA . LEU A 1 144 ? -0.576 -8.197 -0.330 1.00 97.25 144 LEU A CA 1
ATOM 1111 C C . LEU A 1 144 ? -0.582 -7.978 1.175 1.00 97.25 144 LEU A C 1
ATOM 1113 O O . LEU A 1 144 ? 0.257 -8.542 1.870 1.00 97.25 144 LEU A O 1
ATOM 1117 N N . VAL A 1 145 ? -1.562 -7.241 1.683 1.00 97.62 145 VAL A N 1
ATOM 1118 C CA . VAL A 1 145 ? -1.871 -7.155 3.111 1.00 97.62 145 VAL A CA 1
ATOM 1119 C C . VAL A 1 145 ? -3.316 -7.583 3.300 1.00 97.62 145 VAL A C 1
ATOM 1121 O O . VAL A 1 145 ? -4.233 -6.866 2.905 1.00 97.62 145 VAL A O 1
ATOM 1124 N N . GLU A 1 146 ? -3.514 -8.764 3.876 1.00 96.50 146 GLU A N 1
ATOM 1125 C CA . GLU A 1 146 ? -4.843 -9.240 4.253 1.00 96.50 146 GLU A CA 1
ATOM 1126 C C . GLU A 1 146 ? -5.177 -8.784 5.667 1.00 96.50 146 GLU A C 1
ATOM 1128 O O . GLU A 1 146 ? -4.343 -8.836 6.572 1.00 96.50 146 GLU A O 1
ATOM 1133 N N . LEU A 1 147 ? -6.405 -8.314 5.832 1.00 96.12 147 LEU A N 1
ATOM 1134 C CA . LEU A 1 147 ? -6.933 -7.760 7.061 1.00 96.12 147 LEU A CA 1
ATOM 1135 C C . LEU A 1 147 ? -8.109 -8.624 7.530 1.00 96.12 147 LEU A C 1
ATOM 1137 O O . LEU A 1 147 ? -8.896 -9.095 6.696 1.00 96.12 147 LEU A O 1
ATOM 1141 N N . PRO A 1 148 ? -8.241 -8.831 8.850 1.00 95.06 148 PRO A N 1
ATOM 1142 C CA . PRO A 1 148 ? -9.367 -9.563 9.406 1.00 95.06 148 PRO A CA 1
ATOM 1143 C C . PRO A 1 148 ? -10.672 -8.772 9.221 1.00 95.06 148 PRO A C 1
ATOM 1145 O O . PRO A 1 148 ? -10.631 -7.589 8.870 1.00 95.06 148 PRO A O 1
ATOM 1148 N N . PRO A 1 149 ? -11.827 -9.393 9.492 1.00 93.31 149 PRO A N 1
ATOM 1149 C CA . PRO A 1 149 ? -13.100 -8.689 9.488 1.00 93.31 149 PRO A CA 1
ATOM 1150 C C . PRO A 1 149 ? -13.161 -7.591 10.556 1.00 93.31 149 PRO A C 1
ATOM 1152 O O . PRO A 1 149 ? -12.483 -7.649 11.590 1.00 93.31 149 PRO A O 1
ATOM 1155 N N . LEU A 1 150 ? -13.969 -6.556 10.303 1.00 91.12 150 LEU A N 1
ATOM 1156 C CA . LEU A 1 150 ? -14.150 -5.451 11.251 1.00 91.12 150 LEU A CA 1
ATOM 1157 C C . LEU A 1 150 ? -14.790 -5.939 12.564 1.00 91.12 150 LEU A C 1
ATOM 1159 O O . LEU A 1 150 ? -14.319 -5.588 13.653 1.00 91.12 150 LEU A O 1
ATOM 1163 N N . ALA A 1 151 ? -15.824 -6.771 12.456 1.00 81.94 151 ALA A N 1
ATOM 1164 C CA . ALA A 1 151 ? -16.498 -7.439 13.566 1.00 81.94 151 ALA A CA 1
ATOM 1165 C C . ALA A 1 151 ? -16.117 -8.935 13.602 1.00 81.94 151 ALA A C 1
ATOM 1167 O O . ALA A 1 151 ? -15.874 -9.496 12.537 1.00 81.94 151 ALA A O 1
ATOM 1168 N N . PRO A 1 152 ? -15.981 -9.544 14.794 1.00 62.75 152 PRO A N 1
ATOM 1169 C CA . PRO A 1 152 ? -15.676 -10.969 14.940 1.00 62.75 152 PRO A CA 1
ATOM 1170 C C . PRO A 1 152 ? -16.800 -11.884 14.441 1.00 62.75 152 PRO A C 1
ATOM 1172 O O . PRO A 1 152 ? -17.973 -11.448 14.470 1.00 62.75 152 PRO A O 1
#

pLDDT: mean 85.82, std 18.39, range [33.72, 98.62]

Radius of gyration: 15.41 Å; chains: 1; bounding box: 35×47×38 Å

Secondary structure (DSSP, 8-state):
-------PPPP-PPPTT----SS-TTSSPPPSSS--TTSSSBEEEEEEEE-GGG-EEEEEEESS--PPEEEEETTEEEEEEET-B--SSGGGS-EE-TTSSSSEEEEEEEEETTEEEEEEEESS--S----EEEE-GGG-EEEEEEE--S--

Foldseek 3Di:
DDPPPPPDPDDLDAAPDDPDQDDGFPHPHDAPDDQAAPPDQEFRAWDKGQGPPQKIKTKTKTSAFFDWDWDADVQGIKTWTFPYDYPDPVRQDKDQCPPGQFQFGIWGWDDDPGGIIITTGGNDDPPDWDWDWAAGPNNMIMTMTMGHGNPD